Protein AF-A0AAD9MZG1-F1 (afdb_monomer_lite)

Secondary structure (DSSP, 8-state):
-HHHHHHHHHHHHHHTT--TTS-HHHHHHHTTPPPHHHHHHHHHHHHHHHHHHS-SHHHHHHHHHHH-

Sequence (68 aa):
MRRLESVQGSLIKRSLGLSKLSHNTALFEALNIEKIEDIVNRNVLSLYNRIFKVESPARRLMQHLLTY

Structure (mmCIF, N/CA/C/O backbone):
data_AF-A0AAD9MZG1-F1
#
_entry.id   AF-A0AAD9MZG1-F1
#
loop_
_atom_site.group_PDB
_atom_site.id
_atom_site.type_symbol
_atom_site.label_atom_id
_atom_site.label_alt_id
_atom_site.label_comp_id
_atom_site.label_asym_id
_atom_site.label_entity_id
_atom_site.label_seq_id
_atom_site.pdbx_PDB_ins_code
_atom_site.Cartn_x
_atom_site.Cartn_y
_atom_site.Cartn_z
_atom_site.occupancy
_atom_site.B_iso_or_equiv
_atom_site.auth_seq_id
_atom_site.auth_comp_id
_atom_site.auth_asym_id
_atom_site.auth_atom_id
_atom_site.pdbx_PDB_model_num
ATOM 1 N N . MET A 1 1 ? 6.246 2.932 6.332 1.00 78.00 1 MET A N 1
ATOM 2 C CA . MET A 1 1 ? 4.786 2.707 6.230 1.00 78.00 1 MET A CA 1
ATOM 3 C C . MET A 1 1 ? 3.980 3.076 7.473 1.00 78.00 1 MET A C 1
ATOM 5 O O . MET A 1 1 ? 3.075 3.887 7.336 1.00 78.00 1 MET A O 1
ATOM 9 N N . ARG A 1 2 ? 4.313 2.585 8.678 1.00 84.50 2 ARG A N 1
ATOM 10 C CA . ARG A 1 2 ? 3.472 2.699 9.899 1.00 84.50 2 ARG A CA 1
ATOM 11 C C . ARG A 1 2 ? 2.845 4.072 10.198 1.00 84.50 2 ARG A C 1
ATOM 13 O O . ARG A 1 2 ? 1.694 4.152 10.615 1.00 84.50 2 ARG A O 1
ATOM 20 N N . ARG A 1 3 ? 3.580 5.176 10.001 1.00 89.81 3 ARG A N 1
ATOM 21 C CA . ARG A 1 3 ? 3.048 6.534 10.236 1.00 89.81 3 ARG A CA 1
ATOM 22 C C . ARG A 1 3 ? 1.932 6.893 9.250 1.00 89.81 3 ARG A C 1
ATOM 24 O O . ARG A 1 3 ? 0.947 7.500 9.651 1.00 89.81 3 ARG A O 1
ATOM 31 N N . LEU A 1 4 ? 2.080 6.493 7.991 1.00 89.56 4 LEU A N 1
ATOM 32 C CA . 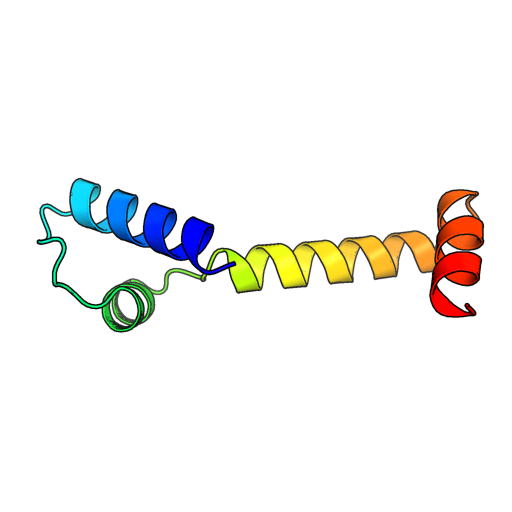LEU A 1 4 ? 1.125 6.757 6.916 1.00 89.56 4 LEU A CA 1
ATOM 33 C C . LEU A 1 4 ? -0.174 5.967 7.135 1.00 89.56 4 LEU A C 1
ATOM 35 O O . LEU A 1 4 ? -1.259 6.530 7.046 1.00 89.56 4 LEU A O 1
ATOM 39 N N . GLU A 1 5 ? -0.058 4.702 7.546 1.00 89.69 5 GLU A N 1
ATOM 40 C CA . GLU A 1 5 ? -1.205 3.865 7.927 1.00 89.69 5 GLU A CA 1
ATOM 41 C C . GLU A 1 5 ? -1.916 4.383 9.185 1.00 89.69 5 GLU A C 1
ATOM 43 O O . GLU A 1 5 ? -3.143 4.366 9.275 1.00 89.69 5 GLU A O 1
ATOM 48 N N . SER A 1 6 ? -1.160 4.885 10.167 1.00 89.69 6 SER A N 1
ATOM 49 C CA . SER A 1 6 ? -1.735 5.508 11.364 1.00 89.69 6 SER A CA 1
ATOM 50 C C . SER A 1 6 ? -2.539 6.766 11.018 1.00 89.69 6 SER A C 1
ATOM 52 O O . SER A 1 6 ? -3.634 6.965 11.550 1.00 89.69 6 SER A O 1
ATOM 54 N N . VAL A 1 7 ? -2.041 7.585 10.084 1.00 92.44 7 VAL A N 1
ATOM 55 C CA . VAL A 1 7 ? -2.764 8.755 9.565 1.00 92.44 7 VAL A CA 1
ATOM 56 C C . VAL A 1 7 ? -4.019 8.326 8.804 1.00 92.44 7 VAL A C 1
ATOM 58 O O . VAL A 1 7 ? -5.091 8.842 9.112 1.00 92.44 7 VAL A O 1
ATOM 61 N N . GLN A 1 8 ? -3.925 7.348 7.896 1.00 92.88 8 GLN A N 1
ATOM 62 C CA . GLN A 1 8 ? -5.076 6.776 7.183 1.00 92.88 8 GLN A CA 1
ATOM 63 C C . GLN A 1 8 ? -6.166 6.326 8.162 1.00 92.88 8 GLN A C 1
ATOM 65 O O . GLN A 1 8 ? -7.311 6.768 8.075 1.00 92.88 8 GLN A O 1
ATOM 70 N N . GLY A 1 9 ? -5.795 5.504 9.147 1.00 92.94 9 GLY A N 1
ATOM 71 C CA . GLY A 1 9 ? -6.725 5.008 10.155 1.00 92.94 9 GLY A CA 1
ATOM 72 C C . GLY A 1 9 ? -7.325 6.126 11.002 1.00 92.94 9 GLY A C 1
ATOM 73 O O . GLY A 1 9 ? -8.522 6.116 11.270 1.00 92.94 9 GLY A O 1
ATOM 74 N N . SER A 1 10 ? -6.531 7.131 11.380 1.00 92.56 10 SER A N 1
ATOM 75 C CA . SER A 1 10 ? -7.019 8.282 12.151 1.00 92.56 10 SER A CA 1
ATOM 76 C C . SER A 1 10 ? -8.020 9.130 11.362 1.00 92.56 10 SER A C 1
ATOM 78 O O . SER A 1 10 ? -9.018 9.571 11.928 1.00 92.56 10 SER A O 1
ATOM 80 N N . LEU A 1 11 ? -7.785 9.337 10.063 1.00 92.94 11 LEU A N 1
ATOM 81 C CA . LEU A 1 11 ? -8.697 10.071 9.184 1.00 92.94 11 LEU A CA 1
ATOM 82 C C . LEU A 1 11 ? -10.021 9.328 9.003 1.00 92.94 11 LEU A C 1
ATOM 84 O O . LEU A 1 11 ? -11.084 9.934 9.138 1.00 92.94 11 LEU A O 1
ATOM 88 N N . ILE A 1 12 ? -9.969 8.017 8.765 1.00 92.38 12 ILE A N 1
ATOM 89 C CA . ILE A 1 12 ? -11.171 7.191 8.598 1.00 92.38 12 ILE A CA 1
ATOM 90 C C . ILE A 1 12 ? -11.969 7.154 9.903 1.00 92.38 12 ILE A C 1
ATOM 92 O O . ILE A 1 12 ? -13.163 7.442 9.900 1.00 92.38 12 ILE A O 1
ATOM 96 N N . LYS A 1 13 ? -11.310 6.903 11.041 1.00 93.62 13 LYS A N 1
ATOM 97 C CA . LYS A 1 13 ? -11.960 6.930 12.360 1.00 93.62 13 LYS A CA 1
ATOM 98 C C . LYS A 1 13 ? -12.638 8.262 12.637 1.00 93.62 13 LYS A C 1
ATOM 100 O O . LYS A 1 13 ? -13.791 8.277 13.047 1.00 93.62 13 LYS A O 1
ATOM 105 N N . ARG A 1 14 ? -11.944 9.375 12.375 1.00 92.81 14 ARG A N 1
ATOM 106 C CA . ARG A 1 14 ? -12.497 10.722 12.557 1.00 92.81 14 ARG A CA 1
ATOM 107 C C . ARG A 1 14 ? -13.716 10.956 11.668 1.00 92.81 14 ARG A C 1
ATOM 109 O O . ARG A 1 14 ? -14.672 11.569 12.124 1.00 92.81 14 ARG A O 1
ATOM 116 N N . SER A 1 15 ? -13.689 10.446 10.440 1.00 91.75 15 SER A N 1
ATOM 117 C CA . SER A 1 15 ? -14.801 10.564 9.490 1.00 91.75 15 SER A CA 1
ATOM 118 C C . SER A 1 15 ? -16.025 9.742 9.911 1.00 91.75 15 SER A C 1
ATOM 120 O O . SER A 1 15 ? -17.146 10.118 9.598 1.00 91.75 15 SER A O 1
ATOM 122 N N . LEU A 1 16 ? -15.817 8.651 10.653 1.00 90.88 16 LEU A N 1
ATOM 123 C CA . LEU A 1 16 ? -16.869 7.747 11.132 1.00 90.88 16 LEU A CA 1
ATOM 124 C C . LEU A 1 16 ? -17.278 7.988 12.596 1.00 90.88 16 LEU A C 1
ATOM 126 O O . LEU A 1 16 ? -18.087 7.240 13.135 1.00 90.88 16 LEU A O 1
ATOM 130 N N . GLY A 1 17 ? -16.695 8.985 13.270 1.00 92.12 17 GLY A N 1
ATOM 131 C CA . GLY A 1 17 ? -16.931 9.230 14.698 1.00 92.12 17 GLY A CA 1
ATOM 132 C C . GLY A 1 17 ? -16.391 8.132 15.629 1.00 92.12 17 GLY A C 1
ATOM 133 O O . GLY A 1 17 ? -16.827 8.023 16.772 1.00 92.12 17 GLY A O 1
ATOM 134 N N . LEU A 1 18 ? -15.447 7.309 15.164 1.00 88.88 18 LEU A N 1
ATOM 135 C CA . LEU A 1 18 ? -14.870 6.208 15.935 1.00 88.88 18 LEU A CA 1
ATOM 136 C C . LEU A 1 18 ? -13.740 6.684 16.851 1.00 88.88 18 LEU A C 1
ATOM 138 O O . LEU A 1 18 ? -12.959 7.581 16.523 1.00 88.88 18 LEU A O 1
ATOM 142 N N . SER A 1 19 ? -13.604 6.023 18.000 1.00 85.69 19 SER A N 1
ATOM 143 C CA . SER A 1 19 ? -12.541 6.324 18.956 1.00 85.69 19 SER A CA 1
ATOM 144 C C . SER A 1 19 ? -11.153 5.952 18.413 1.00 85.69 19 SER A C 1
ATOM 146 O O . SER A 1 19 ? -10.979 5.040 17.598 1.00 85.69 19 SER A O 1
ATOM 148 N N . LYS A 1 20 ? -10.118 6.626 18.932 1.00 76.81 20 LYS A N 1
ATOM 149 C CA . LYS A 1 20 ? -8.710 6.358 18.585 1.00 76.81 20 LYS A CA 1
ATOM 150 C C . LYS A 1 20 ? -8.289 4.910 18.885 1.00 76.81 20 LYS A C 1
ATOM 152 O O . LYS A 1 20 ? -7.392 4.407 18.208 1.00 76.81 20 LYS A O 1
ATOM 157 N N . LEU A 1 21 ? -8.951 4.262 19.848 1.00 76.19 21 LEU A N 1
ATOM 158 C CA . LEU A 1 21 ? -8.659 2.913 20.344 1.00 76.19 21 LEU A CA 1
ATOM 159 C C . LEU A 1 21 ? -9.163 1.787 19.433 1.00 76.19 21 LEU A C 1
ATOM 161 O O . LEU A 1 21 ? -8.712 0.658 19.583 1.00 76.19 21 LEU A O 1
ATOM 165 N N . SER A 1 22 ? -10.060 2.068 18.481 1.00 79.12 22 SER A N 1
ATOM 166 C CA . SER A 1 22 ? -10.482 1.059 17.501 1.00 79.12 22 SER A CA 1
ATOM 167 C C . SER A 1 22 ? -9.268 0.542 16.711 1.00 79.12 22 SER A C 1
ATOM 169 O O . SER A 1 22 ? -8.399 1.322 16.325 1.00 79.12 22 SER A O 1
ATOM 171 N N . HIS A 1 23 ? -9.140 -0.762 16.473 1.00 85.12 23 HIS A N 1
ATOM 172 C CA . HIS A 1 23 ? -8.002 -1.282 15.711 1.00 85.12 23 HIS A CA 1
ATOM 173 C C . HIS A 1 23 ? -8.156 -0.960 14.220 1.00 85.12 23 HIS A C 1
ATOM 175 O O . HIS A 1 23 ? -9.144 -1.338 13.596 1.00 85.12 23 HIS A O 1
ATOM 181 N N . ASN A 1 24 ? -7.151 -0.292 13.634 1.00 85.31 24 ASN A N 1
ATOM 182 C CA . ASN A 1 24 ? -7.166 0.084 12.214 1.00 85.31 24 ASN A CA 1
ATOM 183 C C . ASN A 1 24 ? -7.347 -1.136 11.298 1.00 85.31 24 ASN A C 1
ATOM 185 O O . ASN A 1 24 ? -8.066 -1.042 10.316 1.00 85.31 24 ASN A O 1
ATOM 189 N N . THR A 1 25 ? -6.727 -2.275 11.628 1.00 84.81 25 THR A N 1
ATOM 190 C CA . THR A 1 25 ? -6.792 -3.495 10.810 1.00 84.81 25 THR A CA 1
ATOM 191 C C . THR A 1 25 ? -8.219 -4.024 10.680 1.00 84.81 25 THR A C 1
ATOM 193 O O . THR A 1 25 ? -8.700 -4.181 9.566 1.00 84.81 25 THR A O 1
ATOM 196 N N . ALA A 1 26 ? -8.926 -4.190 11.802 1.00 87.81 26 ALA A N 1
ATOM 197 C CA . ALA A 1 26 ? -10.318 -4.642 11.798 1.00 87.81 26 ALA A CA 1
ATOM 198 C C . ALA A 1 26 ? -11.240 -3.645 11.077 1.00 87.81 26 ALA A C 1
ATOM 200 O O . ALA A 1 26 ? -12.157 -4.041 10.365 1.00 87.81 26 ALA A O 1
ATOM 201 N N . LEU A 1 27 ? -10.974 -2.343 11.228 1.00 89.62 27 LEU A N 1
ATOM 202 C CA . LEU A 1 27 ? -11.712 -1.294 10.526 1.00 89.62 27 LEU A CA 1
ATOM 203 C C . LEU A 1 27 ? -11.515 -1.371 9.007 1.00 89.62 27 LEU A C 1
ATOM 205 O O . LEU A 1 27 ? -12.470 -1.210 8.255 1.00 89.62 27 LEU A O 1
ATOM 209 N N . PHE A 1 28 ? -10.282 -1.596 8.556 1.00 92.06 28 PHE A N 1
ATOM 210 C CA . PHE A 1 28 ? -9.963 -1.691 7.135 1.00 92.06 28 PHE A CA 1
ATOM 211 C C . PHE A 1 28 ? -10.580 -2.937 6.507 1.00 92.06 28 PHE A C 1
ATOM 213 O O . PHE A 1 28 ? -11.178 -2.831 5.443 1.00 92.06 28 PHE A O 1
ATOM 220 N N . GLU A 1 29 ? -10.513 -4.080 7.188 1.00 89.88 29 GLU A N 1
ATOM 221 C CA . GLU A 1 29 ? -11.149 -5.322 6.739 1.00 89.88 29 GLU A CA 1
ATOM 222 C C . GLU A 1 29 ? -12.673 -5.176 6.658 1.00 89.88 29 GLU A C 1
ATOM 224 O O . GLU A 1 29 ? -13.270 -5.501 5.635 1.00 89.88 29 GLU A O 1
ATOM 229 N N . ALA A 1 30 ? -13.303 -4.606 7.691 1.00 91.12 30 ALA A N 1
ATOM 230 C CA . ALA A 1 30 ? -14.752 -4.418 7.729 1.00 91.12 30 ALA A CA 1
ATOM 231 C C . ALA A 1 30 ? -15.269 -3.467 6.638 1.00 91.12 30 ALA A C 1
ATOM 233 O O . ALA A 1 30 ? -16.370 -3.651 6.126 1.00 91.12 30 ALA A O 1
ATOM 234 N N . LEU A 1 31 ? -14.487 -2.443 6.287 1.00 91.44 31 LEU A N 1
ATOM 235 C CA . LEU A 1 31 ? -14.851 -1.453 5.270 1.00 91.44 31 LEU A CA 1
ATOM 236 C C . LEU A 1 31 ? -14.293 -1.779 3.880 1.00 91.44 31 LEU A C 1
ATOM 238 O O . LEU A 1 31 ? -14.481 -0.988 2.958 1.00 91.44 31 LEU A O 1
ATOM 242 N N . ASN A 1 32 ? -13.597 -2.911 3.732 1.00 92.81 32 ASN A N 1
ATOM 243 C CA . ASN A 1 32 ? -12.879 -3.286 2.516 1.00 92.81 32 ASN A CA 1
ATOM 244 C C . ASN A 1 32 ? -11.956 -2.160 1.997 1.00 92.81 32 ASN A C 1
ATOM 246 O O . ASN A 1 32 ? -11.903 -1.858 0.804 1.00 92.81 32 ASN A O 1
ATOM 250 N N . ILE A 1 33 ? -11.260 -1.491 2.920 1.00 92.19 33 ILE A N 1
ATOM 251 C CA . ILE A 1 33 ? -10.321 -0.408 2.623 1.00 92.19 33 ILE A CA 1
ATOM 252 C C . ILE A 1 33 ? -8.924 -0.999 2.482 1.00 92.19 33 ILE A C 1
ATOM 254 O O . ILE A 1 33 ? -8.379 -1.586 3.415 1.00 92.19 33 ILE A O 1
ATOM 258 N N . GLU A 1 34 ? -8.310 -0.779 1.327 1.00 92.75 34 GLU A N 1
ATOM 259 C CA . GLU A 1 34 ? -6.925 -1.164 1.080 1.00 92.75 34 GLU A CA 1
ATOM 260 C C . GLU A 1 34 ? -5.955 -0.298 1.907 1.00 92.75 34 GLU A C 1
ATOM 262 O O . GLU A 1 34 ? -6.128 0.922 2.051 1.00 92.75 34 GLU A O 1
ATOM 267 N N . LYS A 1 35 ? -4.904 -0.913 2.459 1.00 92.00 35 LYS A N 1
ATOM 268 C CA . LYS A 1 35 ? -3.863 -0.171 3.178 1.00 92.00 35 LYS A CA 1
ATOM 269 C C . LYS A 1 35 ? -3.058 0.662 2.189 1.00 92.00 35 LYS A C 1
ATOM 271 O O . LYS A 1 35 ? -2.729 0.209 1.094 1.00 92.00 35 LYS A O 1
ATOM 276 N N . ILE A 1 36 ? -2.653 1.867 2.599 1.00 92.44 36 ILE A N 1
ATOM 277 C CA . ILE A 1 36 ? -1.778 2.700 1.756 1.00 92.44 36 ILE A CA 1
ATOM 278 C C . ILE A 1 36 ? -0.465 1.977 1.421 1.00 92.44 36 ILE A C 1
ATOM 280 O O . ILE A 1 36 ? 0.070 2.174 0.334 1.00 92.44 36 ILE A O 1
ATOM 284 N N . GLU A 1 37 ? 0.049 1.137 2.324 1.00 92.12 37 GLU A N 1
ATOM 285 C CA . GLU A 1 37 ? 1.225 0.303 2.056 1.00 92.12 37 GLU A CA 1
ATOM 286 C C . GLU A 1 37 ? 1.063 -0.535 0.783 1.00 92.12 37 GLU A C 1
ATOM 288 O O . GLU A 1 37 ? 1.911 -0.460 -0.107 1.00 92.12 37 GLU A O 1
ATOM 293 N N . ASP A 1 38 ? -0.054 -1.247 0.657 1.00 93.25 38 ASP A N 1
ATOM 294 C CA . ASP A 1 38 ? -0.333 -2.131 -0.475 1.00 93.25 38 ASP A CA 1
ATOM 295 C C . ASP A 1 38 ? -0.470 -1.336 -1.782 1.00 93.25 38 ASP A C 1
ATOM 297 O O . ASP A 1 38 ? 0.103 -1.703 -2.813 1.00 93.25 38 ASP A O 1
ATOM 301 N N . ILE A 1 39 ? -1.135 -0.176 -1.723 1.00 94.44 39 ILE A N 1
ATOM 302 C CA . ILE A 1 39 ? -1.272 0.742 -2.863 1.00 94.44 39 ILE A CA 1
ATOM 303 C C . ILE A 1 39 ? 0.101 1.229 -3.335 1.00 94.44 39 ILE A C 1
ATOM 305 O O . ILE A 1 39 ? 0.395 1.210 -4.534 1.00 94.44 39 ILE A O 1
ATOM 309 N N . VAL A 1 40 ? 0.947 1.678 -2.404 1.00 95.06 40 VAL A N 1
ATOM 310 C CA . VAL A 1 40 ? 2.290 2.173 -2.723 1.00 95.06 40 VAL A CA 1
ATOM 311 C C . VAL A 1 40 ? 3.132 1.048 -3.314 1.00 95.06 40 VAL A C 1
ATOM 313 O O . VAL A 1 40 ? 3.729 1.248 -4.370 1.00 95.06 40 VAL A O 1
ATOM 316 N N . ASN A 1 41 ? 3.122 -0.141 -2.709 1.00 95.44 41 ASN A N 1
ATOM 317 C CA . ASN A 1 41 ? 3.866 -1.301 -3.198 1.00 95.44 41 ASN A CA 1
ATOM 318 C C . ASN A 1 41 ? 3.450 -1.679 -4.624 1.00 95.44 41 ASN A C 1
ATOM 320 O O . ASN A 1 41 ? 4.301 -1.807 -5.507 1.00 95.44 41 ASN A O 1
ATOM 324 N N . ARG A 1 42 ? 2.145 -1.769 -4.897 1.00 96.94 42 ARG A N 1
ATOM 325 C CA . ARG A 1 42 ? 1.624 -2.052 -6.241 1.00 96.94 42 ARG A CA 1
ATOM 326 C C . ARG A 1 42 ? 2.046 -0.992 -7.259 1.00 96.94 42 ARG A C 1
ATOM 328 O O . ARG A 1 42 ? 2.459 -1.328 -8.370 1.00 96.94 42 ARG A O 1
ATOM 335 N N . ASN A 1 43 ? 1.968 0.285 -6.891 1.00 97.06 43 ASN A N 1
ATOM 336 C CA . ASN A 1 43 ? 2.341 1.390 -7.774 1.00 97.06 43 ASN A CA 1
ATOM 337 C C . ASN A 1 43 ? 3.840 1.407 -8.072 1.00 97.06 43 ASN A C 1
ATOM 339 O O . ASN A 1 43 ? 4.233 1.630 -9.218 1.00 97.06 43 ASN A O 1
ATOM 343 N N . VAL A 1 44 ? 4.664 1.133 -7.061 1.00 95.50 44 VAL A N 1
ATOM 344 C CA . VAL A 1 44 ? 6.113 1.003 -7.201 1.00 95.50 44 VAL A CA 1
ATOM 345 C C . VAL A 1 44 ? 6.436 -0.157 -8.140 1.00 95.50 44 VAL A C 1
ATOM 347 O O . VAL A 1 44 ? 7.105 0.061 -9.146 1.00 95.50 44 VAL A O 1
ATOM 350 N N . LEU A 1 45 ? 5.892 -1.355 -7.909 1.00 95.69 45 LEU A N 1
ATOM 351 C CA . LEU A 1 45 ? 6.100 -2.509 -8.794 1.00 95.69 45 LEU A CA 1
ATOM 352 C C . LEU A 1 45 ? 5.660 -2.225 -10.237 1.00 95.69 45 LEU A C 1
ATOM 354 O O . LEU A 1 45 ? 6.381 -2.530 -11.187 1.00 95.69 45 LEU A O 1
ATOM 358 N N . SER A 1 46 ? 4.506 -1.579 -10.416 1.00 97.06 46 SER A N 1
ATOM 359 C CA . SER A 1 46 ? 4.014 -1.156 -11.731 1.00 97.06 46 SER A CA 1
ATOM 360 C C . SER A 1 46 ? 4.941 -0.136 -12.404 1.00 97.06 46 SER A C 1
ATOM 362 O O . SER A 1 46 ? 5.174 -0.193 -13.614 1.00 97.06 46 SER A O 1
ATOM 364 N N . LEU A 1 47 ? 5.505 0.804 -11.643 1.00 95.00 47 LEU A N 1
ATOM 365 C CA . LEU A 1 47 ? 6.502 1.749 -12.140 1.00 95.00 47 LEU A CA 1
ATOM 366 C C . LEU A 1 47 ? 7.784 1.032 -12.574 1.00 95.00 47 LEU A C 1
ATOM 368 O O . LEU A 1 47 ? 8.219 1.232 -13.705 1.00 95.00 47 LEU A O 1
ATOM 372 N N . TYR A 1 48 ? 8.339 0.164 -11.730 1.00 94.62 48 TYR A N 1
ATOM 373 C CA . TYR A 1 48 ? 9.521 -0.631 -12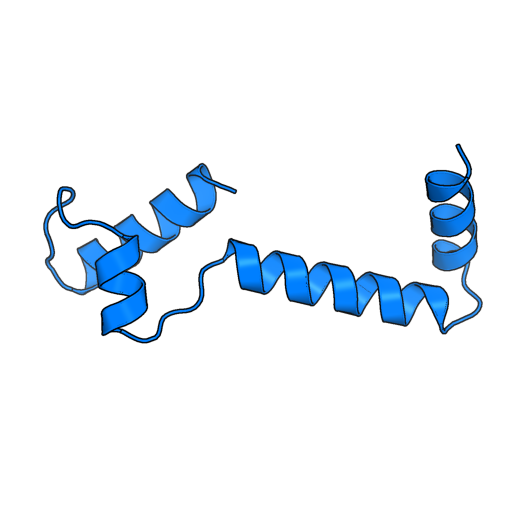.063 1.00 94.62 48 TYR A CA 1
ATOM 374 C C . TYR A 1 48 ? 9.304 -1.455 -13.335 1.00 94.62 48 TYR A C 1
ATOM 376 O O . TYR A 1 48 ? 10.114 -1.392 -14.257 1.00 94.62 48 TYR A O 1
ATOM 384 N N . ASN A 1 49 ? 8.169 -2.148 -13.443 1.00 95.31 49 ASN A N 1
ATOM 385 C CA . ASN A 1 49 ? 7.8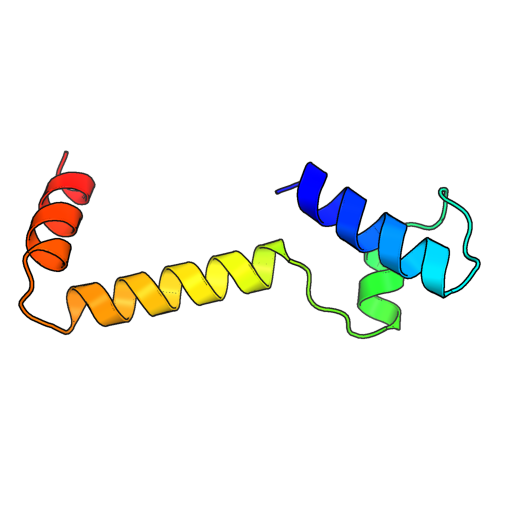08 -2.915 -14.634 1.00 95.31 49 ASN A CA 1
ATOM 386 C C . ASN A 1 49 ? 7.800 -2.046 -15.906 1.00 95.31 49 ASN A C 1
ATOM 388 O O . ASN A 1 49 ? 8.326 -2.444 -16.942 1.00 95.31 49 ASN A O 1
ATOM 392 N N . ARG A 1 50 ? 7.237 -0.833 -15.836 1.00 95.19 50 ARG A N 1
ATOM 393 C CA . ARG A 1 50 ? 7.236 0.112 -16.967 1.00 95.19 50 ARG A CA 1
ATOM 394 C C . ARG A 1 50 ? 8.641 0.603 -17.311 1.00 95.19 50 ARG A C 1
ATOM 396 O O . ARG A 1 50 ? 8.985 0.635 -18.489 1.00 95.19 50 ARG A O 1
ATOM 403 N N . ILE A 1 51 ? 9.450 0.936 -16.304 1.00 95.62 51 ILE A N 1
ATOM 404 C CA . ILE A 1 51 ? 10.840 1.377 -16.487 1.00 95.62 51 ILE A CA 1
ATOM 405 C C . ILE A 1 51 ? 11.658 0.292 -17.196 1.00 95.62 51 ILE A C 1
ATOM 407 O O . ILE A 1 51 ? 12.376 0.596 -18.144 1.00 95.62 51 ILE A O 1
ATOM 411 N N . PHE A 1 52 ? 11.529 -0.973 -16.792 1.00 94.94 52 PHE A N 1
ATOM 412 C CA . PHE A 1 52 ? 12.299 -2.065 -17.392 1.00 94.94 52 PHE A CA 1
ATOM 413 C C . PHE A 1 52 ? 11.851 -2.446 -18.806 1.00 94.94 52 PHE A C 1
ATOM 415 O O . PHE A 1 52 ? 12.668 -2.931 -19.590 1.00 94.94 52 PHE A O 1
ATOM 422 N N . LYS A 1 53 ? 10.590 -2.187 -19.164 1.00 95.75 53 LYS A N 1
ATOM 423 C CA . LYS A 1 53 ? 10.050 -2.481 -20.499 1.00 95.75 53 LYS A CA 1
ATOM 424 C C . LYS A 1 53 ? 10.519 -1.522 -21.592 1.00 95.75 53 LYS A C 1
ATOM 426 O O . LYS A 1 53 ? 10.529 -1.911 -22.754 1.00 95.75 53 LYS A O 1
ATOM 431 N N . VAL A 1 54 ? 10.896 -0.292 -21.248 1.00 94.19 54 VAL A N 1
ATOM 432 C CA . VAL A 1 54 ? 11.271 0.738 -22.228 1.00 94.19 54 VAL A CA 1
ATOM 433 C C . VAL A 1 54 ? 12.761 1.027 -22.133 1.00 94.19 54 VAL A C 1
ATOM 435 O O . VAL A 1 54 ? 13.299 1.242 -21.047 1.00 94.19 54 VAL A O 1
ATOM 438 N N . GLU A 1 55 ? 13.445 1.078 -23.276 1.00 93.00 55 GLU A N 1
ATOM 439 C CA . GLU A 1 55 ? 14.809 1.591 -23.302 1.00 93.00 55 GLU A CA 1
ATOM 440 C C . GLU A 1 55 ? 14.822 3.077 -22.951 1.00 93.00 55 GLU A C 1
ATOM 442 O O . GLU A 1 55 ? 14.401 3.930 -23.724 1.00 93.00 55 GLU A O 1
ATOM 447 N N . SER A 1 56 ? 15.279 3.377 -21.737 1.00 94.12 56 SER A N 1
ATOM 448 C CA . SER A 1 56 ? 15.314 4.727 -21.190 1.00 94.12 56 SER A CA 1
ATOM 449 C C . SER A 1 56 ? 16.539 4.915 -20.289 1.00 94.12 56 SER A C 1
ATOM 451 O O . SER A 1 56 ? 17.058 3.935 -19.738 1.00 94.12 56 SER A O 1
ATOM 453 N N . PRO A 1 57 ? 16.994 6.162 -20.067 1.00 95.75 57 PRO A N 1
ATOM 454 C CA . PRO A 1 57 ? 18.010 6.455 -19.056 1.00 95.75 57 PRO A CA 1
ATOM 455 C C . PRO A 1 57 ? 17.612 5.955 -17.660 1.00 95.75 57 PRO A C 1
ATOM 457 O O . PRO A 1 57 ? 18.457 5.448 -16.929 1.00 95.75 57 PRO A O 1
ATOM 460 N N . ALA A 1 58 ? 16.316 6.006 -17.324 1.00 94.50 58 ALA A N 1
ATOM 461 C CA . ALA A 1 58 ? 15.783 5.468 -16.074 1.00 94.50 58 ALA A CA 1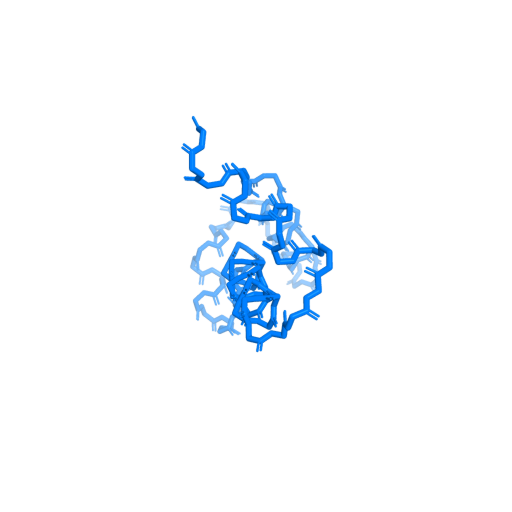
ATOM 462 C C . ALA A 1 58 ? 16.009 3.953 -15.947 1.00 94.50 58 ALA A C 1
ATOM 464 O O . ALA A 1 58 ? 16.386 3.488 -14.874 1.00 94.50 58 ALA A O 1
ATOM 465 N N . ARG A 1 59 ? 15.853 3.184 -17.038 1.00 95.81 59 ARG A N 1
ATOM 466 C CA . ARG A 1 59 ? 16.174 1.746 -17.057 1.00 95.81 59 ARG A CA 1
ATOM 467 C C . ARG A 1 59 ? 17.644 1.506 -16.741 1.00 95.81 59 ARG A C 1
ATOM 469 O O . ARG A 1 59 ? 17.946 0.680 -15.890 1.00 95.81 59 ARG A O 1
ATOM 476 N N . ARG A 1 60 ? 18.546 2.238 -17.403 1.00 95.50 60 ARG A N 1
ATOM 477 C CA . ARG A 1 60 ? 20.000 2.094 -17.211 1.00 95.50 60 ARG A CA 1
ATOM 478 C C . ARG A 1 60 ? 20.413 2.445 -15.782 1.00 95.50 60 ARG A C 1
ATOM 480 O O . ARG A 1 60 ? 21.163 1.695 -15.167 1.00 95.50 60 ARG A O 1
ATOM 487 N N . LEU A 1 61 ? 19.868 3.535 -15.237 1.00 94.88 61 LEU A N 1
ATOM 488 C CA . LEU A 1 61 ? 20.080 3.916 -13.842 1.00 94.88 61 LEU A CA 1
ATOM 489 C C . LEU A 1 61 ? 19.589 2.822 -12.888 1.00 94.88 61 LEU A C 1
ATOM 491 O O . LEU A 1 61 ? 20.313 2.431 -11.981 1.00 94.88 61 LEU A O 1
ATOM 495 N N . MET A 1 62 ? 18.386 2.294 -13.112 1.00 94.00 62 MET A N 1
ATOM 496 C CA . MET A 1 62 ? 17.820 1.280 -12.227 1.00 94.00 62 MET A CA 1
ATOM 497 C C . MET A 1 62 ? 18.569 -0.058 -12.304 1.00 94.00 62 MET A C 1
ATOM 499 O O . MET A 1 62 ? 18.758 -0.713 -11.287 1.00 94.00 62 MET A O 1
ATOM 503 N N . GLN A 1 63 ? 19.052 -0.447 -13.488 1.00 93.12 63 GLN A N 1
ATOM 504 C CA . GLN A 1 63 ? 19.943 -1.601 -13.657 1.00 93.12 63 GLN A CA 1
ATOM 505 C C . GLN A 1 63 ? 21.247 -1.419 -12.881 1.00 93.12 63 GLN A C 1
ATOM 507 O O . GLN A 1 63 ? 21.687 -2.343 -12.201 1.00 93.12 63 GLN A O 1
ATOM 512 N N . HIS A 1 64 ? 21.837 -0.225 -12.949 1.00 94.62 64 HIS A N 1
ATOM 513 C CA . HIS A 1 64 ? 23.041 0.093 -12.192 1.00 94.62 64 HIS A CA 1
ATOM 514 C C . HIS A 1 64 ? 22.803 -0.017 -10.678 1.00 94.62 64 HIS A C 1
ATOM 516 O O . HIS A 1 64 ? 23.578 -0.681 -9.999 1.00 94.62 64 HIS A O 1
ATOM 522 N N . LEU A 1 65 ? 21.696 0.541 -10.171 1.00 92.81 65 LEU A N 1
ATOM 523 C CA . LEU A 1 65 ? 21.337 0.495 -8.746 1.00 92.81 65 LEU A CA 1
ATOM 524 C C . LEU A 1 65 ? 21.016 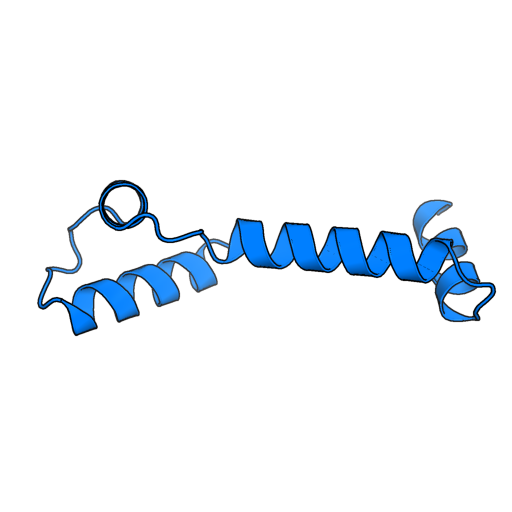-0.913 -8.215 1.00 92.81 65 LEU A C 1
ATOM 526 O O . LEU A 1 65 ? 21.118 -1.124 -7.016 1.00 92.81 65 LEU A O 1
ATOM 530 N N . LEU A 1 66 ? 20.592 -1.854 -9.067 1.00 88.88 66 LEU A N 1
ATOM 531 C CA . LEU A 1 66 ? 20.306 -3.241 -8.663 1.00 88.88 66 LEU A CA 1
ATOM 532 C C . LEU A 1 66 ? 21.520 -4.174 -8.748 1.00 88.88 66 LEU A C 1
ATOM 534 O O . LEU A 1 66 ? 21.464 -5.286 -8.231 1.00 88.88 66 LEU A O 1
ATOM 538 N N . THR A 1 67 ? 22.572 -3.768 -9.459 1.00 87.56 67 THR A N 1
ATOM 539 C CA . THR A 1 67 ? 23.774 -4.593 -9.674 1.00 87.56 67 THR A CA 1
ATOM 540 C C . THR A 1 67 ? 24.876 -4.282 -8.652 1.00 87.56 67 THR A C 1
ATOM 542 O O . THR A 1 67 ? 25.858 -5.018 -8.575 1.00 87.56 67 THR A O 1
ATOM 545 N N . TYR A 1 68 ? 24.717 -3.206 -7.879 1.00 58.22 68 TYR A N 1
ATOM 546 C CA . TYR A 1 68 ? 25.633 -2.748 -6.832 1.00 58.22 68 TYR A CA 1
ATOM 547 C C . TYR A 1 68 ? 25.024 -2.982 -5.447 1.00 58.22 68 TYR A C 1
ATOM 549 O O . TYR A 1 68 ? 25.796 -3.302 -4.517 1.00 58.22 68 TYR A O 1
#

Radius of gyration: 17.63 Å; chains: 1; bounding box: 43×16×44 Å

pLDDT: mean 91.04, std 6.11, range [58.22, 97.06]

Foldseek 3Di:
DVVQQLVVQVVVCVVVVHDSPPDSVVVCVVVVNDGVVVVVVVVVVVVLVVLCVDPDPSNVVVVVVVVD

Organism: Ridgeia piscesae (NC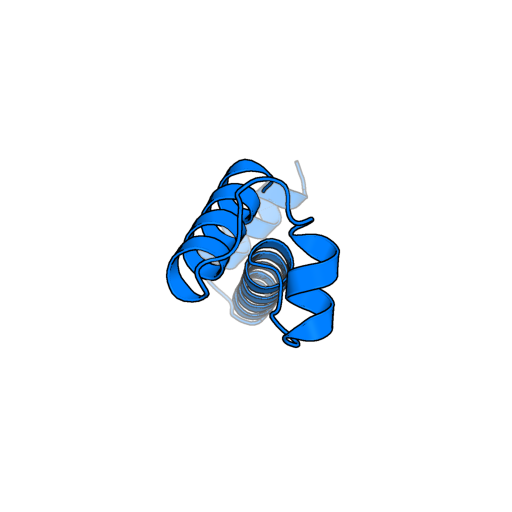BI:txid27915)